Protein AF-0000000074131627 (afdb_homodimer)

Foldseek 3Di:
DDDDDDDDDPVVQVVVQVVQVVVPHGPVRVVVVVVVCCVPPNDDPVCPVVPPPPPD/DDDDDDDDDPVVQVVVQVVQVVVPHGPVRVVVVVVVCCVPPNDDPVCPVVPPPPPD

Radius of gyration: 14.28 Å; Cα contacts (8 Å, |Δi|>4): 129; chains: 2; bounding box: 26×30×57 Å

Structure (mmCIF, N/CA/C/O backbone):
data_AF-0000000074131627-model_v1
#
loop_
_entity.id
_entity.type
_entity.pdbx_description
1 polymer 'DNA-damage inducible protein J'
#
loop_
_atom_site.group_PDB
_atom_site.id
_atom_site.type_symbol
_atom_site.label_atom_id
_atom_site.label_alt_id
_atom_site.label_comp_id
_atom_site.label_asym_id
_atom_site.label_entity_id
_atom_site.label_seq_id
_atom_site.pdbx_PDB_ins_code
_atom_site.Cartn_x
_atom_site.Cartn_y
_atom_site.Cartn_z
_atom_site.occupancy
_atom_site.B_iso_or_equiv
_atom_site.auth_seq_id
_atom_site.auth_comp_id
_atom_site.auth_asym_id
_atom_site.auth_atom_id
_atom_site.pdbx_PDB_model_num
ATOM 1 N N . MET A 1 1 ? 6.668 16.797 -2.303 1 87.69 1 MET A N 1
ATOM 2 C CA . MET A 1 1 ? 6.66 15.383 -2.637 1 87.69 1 MET A CA 1
ATOM 3 C C . MET A 1 1 ? 7.562 14.594 -1.69 1 87.69 1 MET A C 1
ATOM 5 O O . MET A 1 1 ? 8.547 15.125 -1.181 1 87.69 1 MET A O 1
ATOM 9 N N . ALA A 1 2 ? 7.137 13.438 -1.301 1 94.44 2 ALA A N 1
ATOM 10 C CA . ALA A 1 2 ? 7.867 12.57 -0.384 1 94.44 2 ALA A CA 1
ATOM 11 C C . ALA A 1 2 ? 7.984 11.156 -0.943 1 94.44 2 ALA A C 1
ATOM 13 O O . ALA A 1 2 ? 7.254 10.781 -1.865 1 94.44 2 ALA A O 1
ATOM 14 N N . ARG A 1 3 ? 8.977 10.438 -0.437 1 95.31 3 ARG A N 1
ATOM 15 C CA . 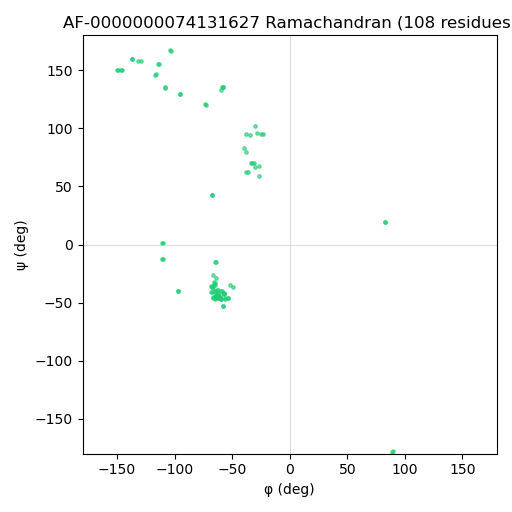ARG A 1 3 ? 9.188 9.055 -0.864 1 95.31 3 ARG A CA 1
ATOM 16 C C . ARG A 1 3 ? 8.805 8.078 0.24 1 95.31 3 ARG A C 1
ATOM 18 O O . ARG A 1 3 ? 9.117 8.305 1.412 1 95.31 3 ARG A O 1
ATOM 25 N N . ILE A 1 4 ? 8.094 7.051 -0.178 1 95.38 4 ILE A N 1
ATOM 26 C CA . ILE A 1 4 ? 7.754 5.992 0.763 1 95.38 4 ILE A CA 1
ATOM 27 C C . ILE A 1 4 ? 8.383 4.676 0.309 1 95.38 4 ILE A C 1
ATOM 29 O O . ILE A 1 4 ? 8.516 4.426 -0.892 1 95.38 4 ILE A O 1
ATOM 33 N N . GLU A 1 5 ? 8.758 3.922 1.35 1 95.25 5 GLU A N 1
ATOM 34 C CA . GLU A 1 5 ? 9.438 2.66 1.063 1 95.25 5 GLU A CA 1
ATOM 35 C C . GLU A 1 5 ? 9.07 1.593 2.092 1 95.25 5 GLU A C 1
ATOM 37 O O . GLU A 1 5 ? 8.734 1.913 3.232 1 95.25 5 GLU A O 1
ATOM 42 N N . ALA A 1 6 ? 9.086 0.316 1.618 1 96.38 6 ALA A N 1
ATOM 43 C CA . ALA A 1 6 ? 8.898 -0.832 2.502 1 96.38 6 ALA A CA 1
ATOM 44 C C . ALA A 1 6 ? 9.656 -2.051 1.987 1 96.38 6 ALA A C 1
ATOM 46 O O . ALA A 1 6 ? 9.922 -2.166 0.788 1 96.38 6 ALA A O 1
ATOM 47 N N . ARG A 1 7 ? 10.07 -2.881 2.943 1 96.19 7 ARG A N 1
ATOM 48 C CA . ARG A 1 7 ? 10.664 -4.16 2.584 1 96.19 7 ARG A CA 1
ATOM 49 C C . ARG A 1 7 ? 9.625 -5.277 2.604 1 96.19 7 ARG A C 1
ATOM 51 O O . ARG A 1 7 ? 8.812 -5.355 3.521 1 96.19 7 ARG A O 1
ATOM 58 N N . ILE A 1 8 ? 9.656 -6.004 1.459 1 96.38 8 ILE A N 1
ATOM 59 C CA . ILE A 1 8 ? 8.672 -7.074 1.334 1 96.38 8 ILE A CA 1
ATOM 60 C C . ILE A 1 8 ? 9.336 -8.32 0.76 1 96.38 8 ILE A C 1
ATOM 62 O O . ILE A 1 8 ? 10.445 -8.258 0.228 1 96.38 8 ILE A O 1
ATOM 66 N N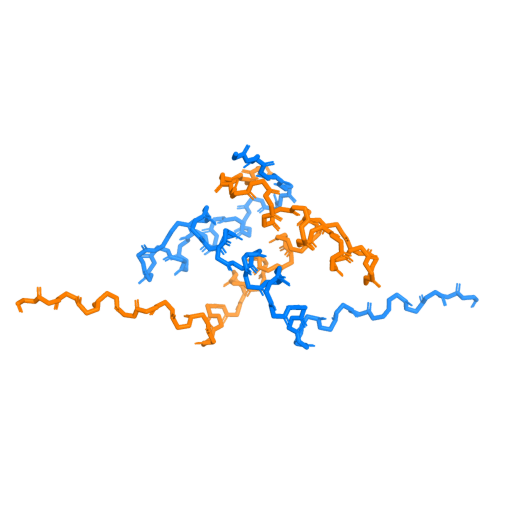 . ASP A 1 9 ? 8.688 -9.523 0.969 1 96.69 9 ASP A N 1
ATOM 67 C CA . ASP A 1 9 ? 9.18 -10.758 0.376 1 96.69 9 ASP A CA 1
ATOM 68 C C . ASP A 1 9 ? 9.25 -10.656 -1.146 1 96.69 9 ASP A C 1
ATOM 70 O O . ASP A 1 9 ? 8.312 -10.156 -1.778 1 96.69 9 ASP A O 1
ATOM 74 N N . GLY A 1 10 ? 10.289 -11.094 -1.699 1 96.94 10 GLY A N 1
ATOM 75 C CA . GLY A 1 10 ? 10.477 -11.023 -3.141 1 96.94 10 GLY A CA 1
ATOM 76 C C . GLY A 1 10 ? 9.375 -11.719 -3.918 1 96.94 10 GLY A C 1
ATOM 77 O O . GLY A 1 10 ? 8.953 -11.234 -4.973 1 96.94 10 GLY A O 1
ATOM 78 N N . THR A 1 11 ? 8.953 -12.867 -3.463 1 97.25 11 THR A N 1
ATOM 79 C CA . THR A 1 11 ? 7.895 -13.633 -4.117 1 97.25 11 THR A CA 1
ATOM 80 C C . THR A 1 11 ? 6.574 -12.867 -4.07 1 97.25 11 THR A C 1
ATOM 82 O O . THR A 1 11 ? 5.844 -12.812 -5.062 1 97.25 11 THR A O 1
ATOM 85 N N . ILE A 1 12 ? 6.32 -12.25 -2.988 1 96.75 12 ILE A N 1
ATOM 86 C CA . ILE A 1 12 ? 5.105 -11.461 -2.814 1 96.75 12 ILE A CA 1
ATOM 87 C C . ILE A 1 12 ? 5.141 -10.25 -3.74 1 96.75 12 ILE A C 1
ATOM 89 O O . ILE A 1 12 ? 4.145 -9.922 -4.391 1 96.75 12 ILE A O 1
ATOM 93 N N . LYS A 1 13 ? 6.254 -9.578 -3.781 1 97.56 13 LYS A N 1
ATOM 94 C CA . LYS A 1 13 ? 6.414 -8.438 -4.676 1 97.56 13 LYS A CA 1
ATOM 95 C C . LYS A 1 13 ? 6.137 -8.828 -6.125 1 97.56 13 LYS A C 1
ATOM 97 O O . LYS A 1 13 ? 5.418 -8.117 -6.836 1 97.56 13 LYS A O 1
ATOM 102 N N . SER A 1 14 ? 6.719 -9.953 -6.516 1 97.62 14 SER A N 1
ATOM 103 C CA . SER A 1 14 ? 6.562 -10.414 -7.891 1 97.62 14 SER A CA 1
ATOM 104 C C . SER A 1 14 ? 5.105 -10.742 -8.203 1 97.62 14 SER A C 1
ATOM 106 O O . SER A 1 14 ? 4.59 -10.367 -9.258 1 97.62 14 SER A O 1
ATOM 108 N N . LYS A 1 15 ? 4.492 -11.391 -7.324 1 97.62 15 LYS A N 1
ATOM 109 C CA . LYS A 1 15 ? 3.088 -11.758 -7.508 1 97.62 15 LYS A CA 1
ATOM 110 C C . LYS A 1 15 ? 2.199 -10.516 -7.555 1 97.62 15 LYS A C 1
ATOM 112 O O . LYS A 1 15 ? 1.334 -10.398 -8.422 1 97.62 15 LYS A O 1
ATOM 117 N N . ALA A 1 16 ? 2.422 -9.664 -6.66 1 97.06 16 ALA A N 1
ATOM 118 C CA . ALA A 1 16 ? 1.648 -8.422 -6.621 1 97.06 16 ALA A CA 1
ATOM 119 C C . ALA A 1 16 ? 1.847 -7.613 -7.902 1 97.06 16 ALA A C 1
ATOM 121 O O . ALA A 1 16 ? 0.89 -7.055 -8.445 1 97.06 16 ALA A O 1
ATOM 122 N N . LYS A 1 17 ? 3.098 -7.504 -8.312 1 97.44 17 LYS A N 1
ATOM 123 C CA . LYS A 1 17 ? 3.408 -6.797 -9.555 1 97.44 17 LYS A CA 1
ATOM 124 C C . LYS A 1 17 ? 2.594 -7.348 -10.719 1 97.44 17 LYS A C 1
ATOM 126 O O . LYS A 1 17 ? 2.035 -6.582 -11.508 1 97.44 17 LYS A O 1
ATOM 131 N N . ASP A 1 18 ? 2.543 -8.648 -10.812 1 97 18 ASP A N 1
ATOM 132 C CA . ASP A 1 18 ? 1.811 -9.297 -11.891 1 97 18 ASP A CA 1
ATOM 133 C C . ASP A 1 18 ? 0.318 -8.992 -11.812 1 97 18 ASP A C 1
ATOM 135 O O . ASP A 1 18 ? -0.319 -8.703 -12.82 1 97 18 ASP A O 1
ATOM 139 N N . VAL A 1 19 ? -0.247 -9.055 -10.648 1 95.5 19 VAL A N 1
ATOM 140 C CA . VAL A 1 19 ? -1.664 -8.781 -10.43 1 95.5 19 VAL A CA 1
ATOM 141 C C . VAL A 1 19 ? -1.979 -7.34 -10.82 1 95.5 19 VAL A C 1
ATOM 143 O O . VAL A 1 19 ? -2.934 -7.082 -11.555 1 95.5 19 VAL A O 1
ATOM 146 N N . LEU A 1 20 ? -1.163 -6.402 -10.391 1 95.12 20 LEU A N 1
ATOM 147 C CA . LEU A 1 20 ? -1.377 -4.984 -10.656 1 95.12 20 LEU A CA 1
ATOM 148 C C . LEU A 1 20 ? -1.204 -4.688 -12.148 1 95.12 20 LEU A C 1
ATOM 150 O O . LEU A 1 20 ? -1.971 -3.908 -12.719 1 95.12 20 LEU A O 1
ATOM 154 N N . ALA A 1 21 ? -0.198 -5.434 -12.758 1 95.44 21 ALA A N 1
ATOM 155 C CA . ALA A 1 21 ? 0.064 -5.23 -14.18 1 95.44 21 ALA A CA 1
ATOM 156 C C . ALA A 1 21 ? -1.129 -5.672 -15.023 1 95.44 21 ALA A C 1
ATOM 158 O O . ALA A 1 21 ? -1.427 -5.059 -16.047 1 95.44 21 ALA A O 1
ATOM 159 N N . ASN A 1 22 ? -1.77 -6.672 -14.555 1 94.06 22 ASN A N 1
ATOM 160 C CA . ASN A 1 22 ? -2.949 -7.168 -15.258 1 94.06 22 ASN A CA 1
ATOM 161 C C . ASN A 1 22 ? -4.07 -6.137 -15.266 1 94.06 22 ASN A C 1
ATOM 163 O O . ASN A 1 22 ? -4.984 -6.211 -16.094 1 94.06 22 ASN A O 1
ATOM 167 N N . HIS A 1 23 ? -3.943 -5.148 -14.422 1 91.19 23 HIS A N 1
ATOM 168 C CA . HIS A 1 23 ? -4.918 -4.07 -14.336 1 91.19 23 HIS A CA 1
ATOM 169 C C . HIS A 1 23 ? -4.336 -2.76 -14.859 1 91.19 23 HIS A C 1
ATOM 171 O O . HIS A 1 23 ? -4.938 -1.696 -14.688 1 91.19 23 HIS A O 1
ATOM 177 N N . GLY A 1 24 ? -3.016 -2.838 -15.344 1 93.5 24 GLY A N 1
ATOM 178 C CA . GLY A 1 24 ? -2.367 -1.659 -15.891 1 93.5 24 GLY A CA 1
ATOM 179 C C . GLY A 1 24 ? -1.765 -0.758 -14.828 1 93.5 24 GLY A C 1
ATOM 180 O O . GLY A 1 24 ? -1.539 0.429 -15.07 1 93.5 24 GLY A O 1
ATOM 181 N N . LEU A 1 25 ? -1.566 -1.275 -13.727 1 94 25 LEU A N 1
ATOM 182 C CA . LEU A 1 25 ? -1.029 -0.485 -12.625 1 94 25 LEU A CA 1
ATOM 183 C C . LEU A 1 25 ? 0.369 -0.961 -12.242 1 94 25 LEU A C 1
ATOM 185 O O . LEU A 1 25 ? 0.707 -2.131 -12.445 1 94 25 LEU A O 1
ATOM 189 N N . THR A 1 26 ? 1.062 -0.056 -11.688 1 95.81 26 THR A N 1
ATOM 190 C CA . THR A 1 26 ? 2.352 -0.418 -11.109 1 95.81 26 THR A CA 1
ATOM 191 C C . THR A 1 26 ? 2.26 -0.507 -9.586 1 95.81 26 THR A C 1
ATOM 193 O O . THR A 1 26 ? 1.279 -0.055 -8.992 1 95.81 26 THR A O 1
ATOM 196 N N . ILE A 1 27 ? 3.225 -1.056 -8.953 1 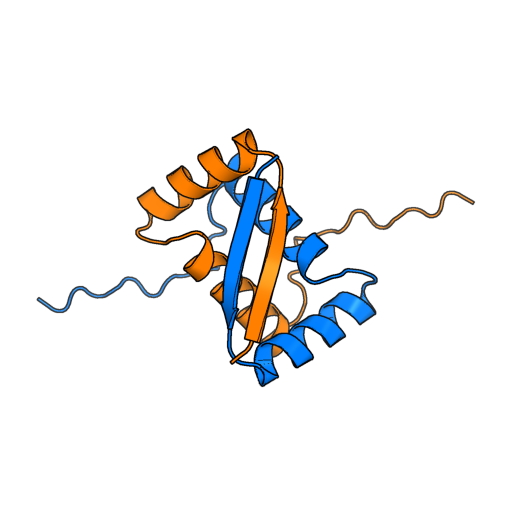95.88 27 ILE A N 1
ATOM 197 C CA . ILE A 1 27 ? 3.312 -1.104 -7.496 1 95.88 27 ILE A CA 1
ATOM 198 C C . ILE A 1 27 ? 3.258 0.312 -6.926 1 95.88 27 ILE A C 1
ATOM 200 O O . ILE A 1 27 ? 2.543 0.57 -5.953 1 95.88 27 ILE A O 1
ATOM 204 N N . SER A 1 28 ? 3.963 1.238 -7.555 1 95.81 28 SER A N 1
ATOM 205 C CA . SER A 1 28 ? 3.988 2.629 -7.113 1 95.81 28 SER A CA 1
ATOM 206 C C . SER A 1 28 ? 2.604 3.262 -7.195 1 95.81 28 SER A C 1
ATOM 208 O O . SER A 1 28 ? 2.217 4.039 -6.32 1 95.81 28 SER A O 1
ATOM 210 N N . ASP A 1 29 ? 1.913 2.982 -8.266 1 94 29 ASP A N 1
ATOM 211 C CA . ASP A 1 29 ? 0.552 3.486 -8.422 1 94 29 ASP A CA 1
ATOM 212 C C . ASP A 1 29 ? -0.34 3.018 -7.273 1 94 29 ASP A C 1
ATOM 214 O O . ASP A 1 29 ? -1.043 3.822 -6.656 1 94 29 ASP A O 1
ATOM 218 N N . PHE A 1 30 ? -0.323 1.727 -7.082 1 94.25 30 PHE A N 1
ATOM 219 C CA . PHE A 1 30 ? -1.167 1.096 -6.074 1 94.25 30 PHE A CA 1
ATOM 220 C C . PHE A 1 30 ? -0.846 1.635 -4.684 1 94.25 30 PHE A C 1
ATOM 222 O O . PHE A 1 30 ? -1.751 1.986 -3.924 1 94.25 30 PHE A O 1
ATOM 229 N N . MET A 1 31 ? 0.385 1.716 -4.336 1 95 31 MET A N 1
ATOM 230 C CA . MET A 1 31 ? 0.792 2.199 -3.018 1 95 31 MET A CA 1
ATOM 231 C C . MET A 1 31 ? 0.357 3.646 -2.812 1 95 31 MET A C 1
ATOM 233 O O . MET A 1 31 ? -0.185 3.99 -1.761 1 95 31 MET A O 1
ATOM 237 N N . ARG A 1 32 ? 0.559 4.41 -3.779 1 94.56 32 ARG A N 1
ATOM 238 C CA . ARG A 1 32 ? 0.158 5.812 -3.711 1 94.56 32 ARG A CA 1
ATOM 239 C C . ARG A 1 32 ? -1.353 5.941 -3.545 1 94.56 32 ARG A C 1
ATOM 241 O O . ARG A 1 32 ? -1.827 6.758 -2.75 1 94.56 32 ARG A O 1
ATOM 248 N N . MET A 1 33 ? -1.997 5.184 -4.32 1 92.56 33 MET A N 1
ATOM 249 C CA . MET A 1 33 ? -3.455 5.254 -4.273 1 92.56 33 MET A CA 1
ATOM 250 C C . MET A 1 33 ? -3.979 4.82 -2.91 1 92.56 33 MET A C 1
ATOM 252 O O . MET A 1 33 ? -4.875 5.457 -2.355 1 92.56 33 MET A O 1
ATOM 256 N N . THR A 1 34 ? -3.408 3.762 -2.434 1 92.38 34 THR A N 1
ATOM 257 C CA . THR A 1 34 ? -3.877 3.223 -1.162 1 92.38 34 THR A CA 1
ATOM 258 C C . THR A 1 34 ? -3.543 4.172 -0.016 1 92.38 34 THR A C 1
ATOM 260 O O . THR A 1 34 ? -4.375 4.414 0.86 1 92.38 34 THR A O 1
ATOM 263 N N . LEU A 1 35 ? -2.373 4.758 -0.013 1 94.75 35 LEU A N 1
ATOM 264 C CA . LEU A 1 35 ? -1.998 5.695 1.041 1 94.75 35 LEU A CA 1
ATOM 265 C C . LEU A 1 35 ? -2.836 6.969 0.959 1 94.75 35 LEU A C 1
ATOM 267 O O . LEU A 1 35 ? -3.166 7.566 1.986 1 94.75 35 LEU A O 1
ATOM 271 N N . THR A 1 36 ? -3.154 7.426 -0.276 1 94.62 36 THR A N 1
ATOM 272 C CA . THR A 1 36 ? -4.016 8.586 -0.459 1 94.62 36 THR A CA 1
ATOM 273 C C . THR A 1 36 ? -5.406 8.328 0.111 1 94.62 36 THR A C 1
ATOM 275 O O . THR A 1 36 ? -5.996 9.203 0.745 1 94.62 36 THR A O 1
ATOM 278 N N . THR A 1 37 ? -5.832 7.121 -0.116 1 91.62 37 THR A N 1
ATOM 279 C CA . THR A 1 37 ? -7.133 6.742 0.426 1 91.62 37 THR A CA 1
ATOM 280 C C . THR A 1 37 ? -7.102 6.746 1.951 1 91.62 37 THR A C 1
ATOM 282 O O . THR A 1 37 ? -8.031 7.242 2.594 1 91.62 37 THR A O 1
ATOM 285 N N . VAL A 1 38 ? -6.113 6.199 2.541 1 93.31 38 VAL A N 1
ATOM 286 C CA . VAL A 1 38 ? -5.953 6.156 3.992 1 93.31 38 VAL A CA 1
ATOM 287 C C . VAL A 1 38 ? -5.918 7.578 4.551 1 93.31 38 VAL A C 1
ATOM 289 O O . VAL A 1 38 ? -6.523 7.859 5.586 1 93.31 38 VAL A O 1
ATOM 292 N N . ALA A 1 39 ? -5.246 8.477 3.848 1 95.38 39 ALA A N 1
ATOM 293 C CA . ALA A 1 39 ? -5.125 9.859 4.285 1 95.38 39 ALA A CA 1
ATOM 294 C C . ALA A 1 39 ? -6.484 10.555 4.285 1 95.38 39 ALA A C 1
ATOM 296 O O . ALA A 1 39 ? -6.781 11.352 5.18 1 95.38 39 ALA A O 1
ATOM 297 N N . HIS A 1 40 ? -7.328 10.164 3.354 1 93.5 40 HIS A N 1
ATOM 298 C CA . HIS A 1 40 ? -8.594 10.859 3.188 1 93.5 40 HIS A CA 1
ATOM 299 C C . HIS A 1 40 ? -9.727 10.133 3.91 1 93.5 40 HIS A C 1
ATOM 301 O O . HIS A 1 40 ? -10.555 10.766 4.566 1 93.5 40 HIS A O 1
ATOM 307 N N . ASP A 1 41 ? -9.656 8.766 3.795 1 90.75 41 ASP A N 1
ATOM 308 C CA . ASP A 1 41 ? -10.812 8.008 4.242 1 90.75 41 ASP A CA 1
ATOM 309 C C . ASP A 1 41 ? -10.508 7.223 5.516 1 90.75 41 ASP A C 1
ATOM 311 O O . ASP A 1 41 ? -11.414 6.707 6.172 1 90.75 41 ASP A O 1
ATOM 315 N N . GLY A 1 42 ? -9.289 7.125 5.879 1 89.56 42 GLY A N 1
ATOM 316 C CA . GLY A 1 42 ? -8.891 6.32 7.02 1 89.56 42 GLY A CA 1
ATOM 317 C C . GLY A 1 42 ? -8.602 4.875 6.66 1 89.56 42 GLY A C 1
ATOM 318 O O . GLY A 1 42 ? -8.531 4.523 5.48 1 89.56 42 GLY A O 1
ATOM 319 N N . LEU A 1 43 ? -8.25 4.027 7.637 1 83.62 43 LEU A N 1
ATOM 320 C CA . LEU A 1 43 ? -7.883 2.629 7.445 1 83.62 43 LEU A CA 1
ATOM 321 C C . LEU A 1 43 ? -9.109 1.781 7.137 1 83.62 43 LEU A C 1
ATOM 323 O O . LEU A 1 43 ? -10.117 1.854 7.844 1 83.62 43 LEU A O 1
ATOM 327 N N . PRO A 1 44 ? -9.086 1.112 5.93 1 71.75 44 PRO A N 1
ATOM 328 C CA . PRO A 1 44 ? -10.219 0.243 5.613 1 71.75 44 PRO A CA 1
ATOM 329 C C . PRO A 1 44 ? -10.422 -0.86 6.648 1 71.75 44 PRO A C 1
ATOM 331 O O . PRO A 1 44 ? -9.453 -1.354 7.23 1 71.75 44 PRO A O 1
ATOM 334 N N . LYS A 1 45 ? -11.562 -1.104 7.043 1 62.44 45 LYS A N 1
ATOM 335 C CA . LYS A 1 45 ? -11.977 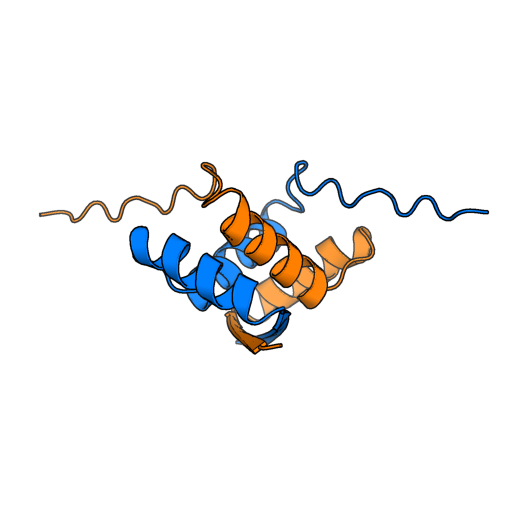-2.053 8.07 1 62.44 45 LYS A CA 1
ATOM 336 C C . LYS A 1 45 ? -11.391 -3.439 7.809 1 62.44 45 LYS A C 1
ATOM 338 O O . LYS A 1 45 ? -11.141 -4.199 8.75 1 62.44 45 LYS A O 1
ATOM 343 N N . TYR A 1 46 ? -11.258 -3.797 6.605 1 54.81 46 TYR A N 1
ATOM 344 C CA . TYR A 1 46 ? -10.828 -5.16 6.316 1 54.81 46 TYR A CA 1
ATOM 345 C C . TYR A 1 46 ? -9.391 -5.387 6.777 1 54.81 46 TYR A C 1
ATOM 347 O O . TYR A 1 46 ? -8.93 -6.527 6.852 1 54.81 46 TYR A O 1
ATOM 355 N N . TYR A 1 47 ? -8.578 -4.391 6.859 1 56.84 47 TYR A N 1
ATOM 356 C CA . TYR A 1 47 ? -7.242 -4.613 7.402 1 56.84 47 TYR A CA 1
ATOM 357 C C . TYR A 1 47 ? -7.309 -4.957 8.883 1 56.84 47 TYR A C 1
ATOM 359 O O . TYR A 1 47 ? -7.34 -4.062 9.734 1 56.84 47 TYR A O 1
ATOM 367 N N . SER A 1 48 ? -8.234 -5.781 9.188 1 49.81 48 SER A N 1
ATOM 368 C CA . SER A 1 48 ? -8.219 -6.285 10.555 1 49.81 48 SER A CA 1
ATOM 369 C C . SER A 1 48 ? -6.793 -6.523 11.039 1 49.81 48 SER A C 1
ATOM 371 O O . SER A 1 48 ? -6.152 -7.5 10.648 1 49.81 48 SER A O 1
ATOM 373 N N . ILE A 1 49 ? -6.035 -5.508 11.102 1 47.03 49 ILE A N 1
ATOM 374 C CA . ILE A 1 49 ? -4.801 -5.754 11.836 1 47.03 49 ILE A CA 1
ATOM 375 C C . ILE A 1 49 ? -5.086 -6.656 13.039 1 47.03 49 ILE A C 1
ATOM 377 O O . ILE A 1 49 ? -5.988 -6.379 13.828 1 47.03 49 ILE A O 1
ATOM 381 N N . PRO A 1 50 ? -4.875 -7.938 12.797 1 43.5 50 PRO A N 1
ATOM 382 C CA . PRO A 1 50 ? -5.074 -8.664 14.055 1 43.5 50 PRO A CA 1
ATOM 383 C C . PRO A 1 50 ? -4.727 -7.82 15.281 1 43.5 50 PRO A C 1
ATOM 385 O O . PRO A 1 50 ? -3.764 -7.051 15.258 1 43.5 50 PRO A O 1
ATOM 388 N N . ASN A 1 51 ? -5.746 -7.266 15.984 1 40.59 51 ASN A N 1
ATOM 389 C CA . ASN A 1 51 ? -5.465 -6.707 17.312 1 40.59 51 ASN A CA 1
ATOM 390 C C . ASN A 1 51 ? -4.234 -7.352 17.938 1 40.59 51 ASN A C 1
ATOM 392 O O . ASN A 1 51 ? -4.078 -8.57 17.891 1 40.59 51 ASN A O 1
ATOM 396 N N . ARG A 1 52 ? -3.094 -6.785 17.812 1 36.47 52 ARG A N 1
ATOM 397 C CA . ARG A 1 52 ? -2.105 -7.289 18.766 1 36.47 52 ARG A CA 1
ATOM 398 C C . ARG A 1 52 ? -2.771 -7.73 20.062 1 36.47 52 ARG A C 1
ATOM 400 O O . ARG A 1 52 ? -3.34 -6.91 20.781 1 36.47 52 ARG A O 1
ATOM 407 N N . GLN A 1 53 ? -3.482 -8.703 20.203 1 37.34 53 GLN A N 1
ATOM 408 C CA . GLN A 1 53 ? -3.604 -9.195 21.578 1 37.34 53 GLN A CA 1
ATOM 409 C C . GLN A 1 53 ? -2.307 -8.977 22.344 1 37.34 53 GLN A C 1
ATOM 411 O O . GLN A 1 53 ? -1.258 -9.508 21.969 1 37.34 53 GLN A O 1
ATOM 416 N N . LEU A 1 54 ? -1.915 -7.777 22.688 1 34.62 54 LEU A N 1
ATOM 417 C CA . LEU A 1 54 ? -1.04 -7.566 23.828 1 34.62 54 LEU A CA 1
ATOM 418 C C . LEU A 1 54 ? -1.195 -8.688 24.859 1 34.62 54 LEU A C 1
ATOM 420 O O . LEU A 1 54 ? -2.297 -8.938 25.344 1 34.62 54 LEU A O 1
ATOM 424 N N . LYS A 1 55 ? -0.788 -9.875 24.5 1 30.67 55 LYS A N 1
ATOM 425 C CA . LYS A 1 55 ? -0.638 -10.812 25.609 1 30.67 55 LYS A CA 1
ATOM 426 C C . LYS A 1 55 ? -0.084 -10.117 26.844 1 30.67 55 LYS A C 1
ATOM 428 O O . LYS A 1 55 ? 1.042 -9.617 26.828 1 30.67 55 LYS A O 1
ATOM 433 N N . ASN A 1 56 ? -0.902 -9.391 27.625 1 23.58 56 ASN A N 1
ATOM 434 C CA . ASN A 1 56 ? -0.573 -9.492 29.031 1 23.58 56 ASN A CA 1
ATOM 435 C C . ASN A 1 56 ? -0.518 -10.945 29.5 1 23.58 56 ASN A C 1
ATOM 437 O O . ASN A 1 56 ? -1.334 -11.766 29.078 1 23.58 56 ASN A O 1
ATOM 441 N N . MET B 1 1 ? 14.031 -11.055 -0.205 1 88.56 1 MET B N 1
ATOM 442 C CA . MET B 1 1 ? 13.438 -9.781 0.199 1 88.56 1 MET B CA 1
ATOM 443 C C . MET B 1 1 ? 13.664 -8.711 -0.862 1 88.56 1 MET B C 1
ATOM 445 O O . MET B 1 1 ? 14.672 -8.742 -1.575 1 88.56 1 MET B O 1
ATOM 449 N N . ALA B 1 2 ? 12.68 -7.898 -1.069 1 94.56 2 ALA B N 1
ATOM 450 C CA . ALA B 1 2 ? 12.727 -6.832 -2.066 1 94.56 2 ALA B CA 1
ATOM 451 C C . ALA B 1 2 ? 12.25 -5.508 -1.476 1 94.56 2 ALA B C 1
ATOM 453 O O . ALA B 1 2 ? 11.609 -5.484 -0.425 1 94.56 2 ALA B O 1
ATOM 454 N N . ARG B 1 3 ? 12.672 -4.414 -2.119 1 95.44 3 ARG B N 1
ATOM 455 C CA . ARG B 1 3 ? 12.273 -3.084 -1.679 1 95.44 3 ARG B CA 1
ATOM 456 C C . ARG B 1 3 ? 11.273 -2.467 -2.65 1 95.44 3 ARG B C 1
ATOM 458 O O . ARG B 1 3 ? 11.438 -2.572 -3.869 1 95.44 3 ARG B O 1
ATOM 465 N N . ILE B 1 4 ? 10.25 -1.91 -2.064 1 95.5 4 ILE B N 1
ATOM 466 C CA . ILE B 1 4 ? 9.273 -1.19 -2.877 1 95.5 4 ILE B CA 1
ATOM 467 C C . ILE B 1 4 ? 9.266 0.285 -2.486 1 95.5 4 ILE B C 1
ATOM 469 O O . ILE B 1 4 ? 9.492 0.627 -1.322 1 95.5 4 ILE B O 1
ATOM 473 N N . GLU B 1 5 ? 9.016 1.085 -3.541 1 95.31 5 GLU B N 1
ATOM 474 C CA . GLU B 1 5 ? 9.039 2.527 -3.324 1 95.31 5 GLU B CA 1
ATOM 475 C C . GLU B 1 5 ? 8.023 3.238 -4.215 1 95.31 5 GLU B C 1
ATOM 477 O O . GLU B 1 5 ? 7.68 2.738 -5.289 1 95.31 5 GLU B O 1
ATOM 482 N N . ALA B 1 6 ? 7.52 4.387 -3.684 1 96.38 6 ALA B N 1
ATOM 483 C CA . ALA B 1 6 ? 6.641 5.258 -4.461 1 96.38 6 ALA B CA 1
ATOM 484 C C . ALA B 1 6 ? 6.797 6.715 -4.035 1 96.38 6 ALA B C 1
ATOM 486 O O . ALA B 1 6 ? 7.191 7 -2.902 1 96.38 6 ALA B O 1
ATOM 487 N N . ARG B 1 7 ? 6.57 7.598 -5.012 1 96.12 7 ARG B N 1
ATOM 488 C CA . ARG B 1 7 ? 6.531 9.023 -4.711 1 96.12 7 ARG B CA 1
ATOM 489 C C . ARG B 1 7 ? 5.102 9.5 -4.48 1 96.12 7 ARG B C 1
ATOM 491 O O . ARG B 1 7 ? 4.191 9.125 -5.227 1 96.12 7 ARG B O 1
ATOM 498 N N . ILE B 1 8 ? 4.984 10.211 -3.33 1 96.31 8 ILE B N 1
ATOM 499 C CA . ILE B 1 8 ? 3.648 10.672 -2.965 1 96.31 8 ILE B CA 1
ATOM 500 C C . ILE B 1 8 ? 3.721 12.109 -2.463 1 96.31 8 ILE B C 1
ATOM 502 O O . ILE B 1 8 ? 4.805 12.617 -2.156 1 96.31 8 ILE B O 1
ATOM 506 N N . ASP B 1 9 ? 2.555 12.844 -2.49 1 96.69 9 ASP B N 1
ATOM 507 C CA . ASP B 1 9 ? 2.49 14.195 -1.938 1 96.69 9 ASP B CA 1
ATOM 508 C C . ASP B 1 9 ? 2.881 14.203 -0.462 1 96.69 9 ASP B C 1
ATOM 510 O O . ASP B 1 9 ? 2.438 13.344 0.308 1 96.69 9 ASP B O 1
ATOM 514 N N . GLY B 1 10 ? 3.662 15.117 -0.076 1 96.94 10 GLY B N 1
ATOM 515 C CA . GLY B 1 10 ? 4.125 15.211 1.299 1 96.94 10 GLY B CA 1
ATOM 516 C C . GLY B 1 10 ? 2.99 15.328 2.303 1 96.94 10 GLY B C 1
ATOM 517 O O . GLY B 1 10 ? 3.057 14.742 3.389 1 96.94 10 GLY B O 1
ATOM 518 N N . THR B 1 11 ? 1.99 16.109 1.987 1 97.19 11 THR B N 1
ATOM 519 C CA . THR B 1 11 ? 0.839 16.297 2.863 1 97.19 11 THR B CA 1
ATOM 520 C C . THR B 1 11 ? 0.067 14.992 3.025 1 97.19 11 THR B C 1
ATOM 522 O O . THR B 1 11 ? -0.35 14.648 4.133 1 97.19 11 THR B O 1
ATOM 525 N N . ILE B 1 12 ? -0.067 14.273 1.983 1 96.69 12 ILE B N 1
ATOM 526 C CA . ILE B 1 12 ? -0.76 12.984 1.997 1 96.69 12 ILE B CA 1
ATOM 527 C C . ILE B 1 12 ? 0.028 11.984 2.836 1 96.69 12 ILE B C 1
ATOM 529 O O . ILE B 1 12 ? -0.548 11.25 3.643 1 96.69 12 ILE B O 1
ATOM 533 N N . LYS B 1 13 ? 1.304 11.938 2.633 1 97.5 13 LYS B N 1
ATOM 534 C CA . LYS B 1 13 ? 2.158 11.055 3.42 1 97.5 13 LYS B CA 1
ATOM 535 C C . LYS B 1 13 ? 2.006 11.328 4.914 1 97.5 13 LYS B C 1
ATOM 537 O O . LYS B 1 13 ? 1.864 10.398 5.711 1 97.5 13 LYS B O 1
ATOM 542 N N . SER B 1 14 ? 2.045 12.617 5.25 1 97.56 14 SER B N 1
ATOM 543 C CA . SER B 1 14 ? 1.951 13.008 6.652 1 97.56 14 SER B CA 1
ATOM 544 C C . SER B 1 14 ? 0.604 12.617 7.246 1 97.56 14 SER B C 1
ATOM 546 O O . SER B 1 14 ? 0.541 12.078 8.359 1 97.56 14 SER B O 1
ATOM 548 N N . LYS B 1 15 ? -0.403 12.844 6.539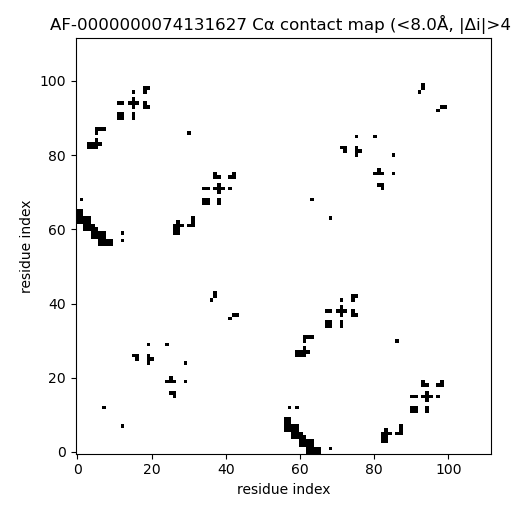 1 97.62 15 LYS B N 1
ATOM 549 C CA . LYS B 1 15 ? -1.744 12.492 7 1 97.62 15 LYS B CA 1
ATOM 550 C C . LYS B 1 15 ? -1.899 10.984 7.148 1 97.62 15 LYS B C 1
ATOM 552 O O . LYS B 1 15 ? -2.422 10.508 8.156 1 97.62 15 LYS B O 1
ATOM 557 N N . ALA B 1 16 ? -1.476 10.305 6.191 1 97 16 ALA B N 1
ATOM 558 C CA . ALA B 1 16 ? -1.549 8.844 6.238 1 97 16 ALA B CA 1
ATOM 559 C C . ALA B 1 16 ? -0.75 8.289 7.414 1 97 16 ALA B C 1
ATOM 561 O O .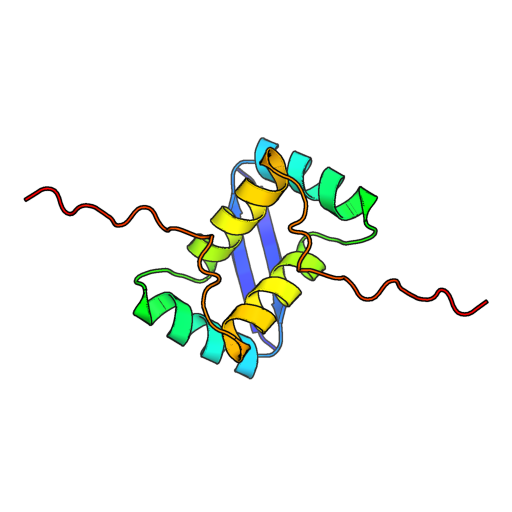 ALA B 1 16 ? -1.196 7.363 8.094 1 97 16 ALA B O 1
ATOM 562 N N . LYS B 1 17 ? 0.454 8.82 7.582 1 97.44 17 LYS B N 1
ATOM 563 C CA . LYS B 1 17 ? 1.294 8.406 8.703 1 97.44 17 LYS B CA 1
ATOM 564 C C . LYS B 1 17 ? 0.55 8.555 10.031 1 97.44 17 LYS B C 1
ATOM 566 O O . LYS B 1 17 ? 0.59 7.652 10.867 1 97.44 17 LYS B O 1
ATOM 571 N N . ASP B 1 18 ? -0.093 9.68 10.188 1 97 18 ASP B N 1
ATOM 572 C CA . ASP B 1 18 ? -0.829 9.945 11.422 1 97 18 ASP B CA 1
ATOM 573 C C . ASP B 1 18 ? -1.979 8.961 11.602 1 97 18 ASP B C 1
ATOM 575 O O . ASP B 1 18 ? -2.195 8.445 12.703 1 97 18 ASP B O 1
ATOM 579 N N . VAL B 1 19 ? -2.713 8.68 10.578 1 95.5 19 VAL B N 1
ATOM 580 C CA . VAL B 1 19 ? -3.838 7.75 10.625 1 95.5 19 VAL B CA 1
ATOM 581 C C . VAL B 1 19 ? -3.342 6.355 10.984 1 95.5 19 VAL B C 1
ATOM 583 O O . VAL B 1 19 ? -3.898 5.703 11.875 1 95.5 19 VAL B O 1
ATOM 586 N N . LEU B 1 20 ? -2.281 5.902 10.359 1 95.12 20 LEU B N 1
ATOM 587 C CA . LEU B 1 20 ? -1.732 4.57 10.594 1 95.12 20 LEU B CA 1
ATOM 588 C C . LEU B 1 20 ? -1.162 4.461 12.008 1 95.12 20 LEU B C 1
ATOM 590 O O . LEU B 1 20 ? -1.34 3.439 12.672 1 95.12 20 LEU B O 1
ATOM 594 N N . ALA B 1 21 ? -0.546 5.625 12.453 1 95.44 21 ALA B N 1
ATOM 595 C CA . ALA B 1 21 ? 0.041 5.641 13.789 1 95.44 21 ALA B CA 1
ATOM 596 C C . ALA B 1 21 ? -1.033 5.488 14.867 1 95.44 21 ALA B C 1
ATOM 598 O O . ALA B 1 21 ? -0.801 4.859 15.898 1 95.44 21 ALA B O 1
ATOM 599 N N . ASN B 1 22 ? -2.15 6.043 14.586 1 94 22 ASN B N 1
ATOM 600 C CA . ASN B 1 22 ? -3.27 5.941 15.516 1 94 22 ASN B CA 1
ATOM 601 C C . ASN B 1 22 ? -3.734 4.496 15.68 1 94 22 ASN B C 1
ATOM 603 O O . ASN B 1 22 ? -4.406 4.164 16.656 1 94 22 ASN B O 1
ATOM 607 N N . HIS B 1 23 ? -3.299 3.645 14.773 1 91.12 23 HIS B N 1
ATOM 608 C CA . HIS B 1 23 ? -3.629 2.225 14.82 1 91.12 23 HIS B CA 1
ATOM 609 C C . HIS B 1 23 ? -2.404 1.384 15.156 1 91.12 23 HIS B C 1
ATOM 611 O O . HIS B 1 23 ? -2.439 0.156 15.055 1 91.12 23 HIS B O 1
ATOM 617 N N . GLY B 1 24 ? -1.228 2.123 15.383 1 93.44 24 GLY B N 1
ATOM 618 C CA . GLY B 1 24 ? -0.003 1.429 15.75 1 93.44 24 GLY B CA 1
ATOM 619 C C . GLY B 1 24 ? 0.751 0.88 14.555 1 93.44 24 GLY B C 1
ATOM 620 O O . GLY B 1 24 ? 1.566 -0.035 14.695 1 93.44 24 GLY B O 1
ATOM 621 N N . LEU B 1 25 ? 0.47 1.386 13.461 1 94 25 LEU B N 1
ATOM 622 C CA . LEU B 1 25 ? 1.105 0.9 12.234 1 94 25 LEU B CA 1
ATOM 623 C C . LEU B 1 25 ? 1.999 1.974 11.625 1 94 25 LEU B C 1
ATOM 625 O O . LEU B 1 25 ? 1.762 3.168 11.82 1 94 25 LEU B O 1
ATOM 629 N N . THR B 1 26 ? 2.932 1.492 10.898 1 95.81 26 THR B N 1
ATOM 630 C CA . THR B 1 26 ? 3.75 2.404 10.109 1 95.81 26 THR B CA 1
ATOM 631 C C . THR B 1 26 ? 3.346 2.359 8.641 1 95.81 26 THR B C 1
ATOM 633 O O . THR B 1 26 ? 2.617 1.459 8.219 1 95.81 26 THR B O 1
ATOM 636 N N . ILE B 1 27 ? 3.791 3.271 7.859 1 95.94 27 ILE B N 1
ATOM 637 C CA . ILE B 1 27 ? 3.572 3.285 6.418 1 95.94 27 ILE B CA 1
ATOM 638 C C . ILE B 1 27 ? 4.109 1.993 5.801 1 95.94 27 ILE B C 1
ATOM 640 O O . ILE B 1 27 ? 3.445 1.375 4.965 1 95.94 27 ILE B O 1
ATOM 644 N N . SER B 1 28 ? 5.277 1.562 6.238 1 95.81 28 SER B N 1
ATOM 645 C CA . SER B 1 28 ? 5.887 0.337 5.73 1 95.81 28 SER B CA 1
ATOM 646 C C . SER B 1 28 ? 5.023 -0.881 6.043 1 95.81 28 SER B C 1
ATOM 648 O O . SER B 1 28 ? 4.898 -1.788 5.215 1 95.81 28 SER B O 1
ATOM 650 N N . ASP B 1 29 ? 4.504 -0.925 7.234 1 94.06 29 ASP B N 1
ATOM 651 C CA . ASP B 1 29 ? 3.609 -2.014 7.617 1 94.06 29 ASP B CA 1
ATOM 652 C C . ASP B 1 29 ? 2.406 -2.088 6.68 1 94.06 29 ASP B C 1
ATOM 654 O O . ASP B 1 29 ? 2.078 -3.16 6.168 1 94.06 29 ASP B O 1
ATOM 658 N N . PHE B 1 30 ? 1.771 -0.961 6.559 1 94.31 30 PHE B N 1
ATOM 659 C CA . PHE B 1 30 ? 0.557 -0.865 5.758 1 94.31 30 PHE B CA 1
ATOM 660 C C . PHE B 1 30 ? 0.832 -1.249 4.309 1 94.31 30 PHE B C 1
ATOM 662 O O . PHE B 1 30 ? 0.083 -2.027 3.713 1 94.31 30 PHE B O 1
ATOM 669 N N . MET B 1 31 ? 1.859 -0.75 3.74 1 94.94 31 MET B N 1
ATOM 670 C CA . MET 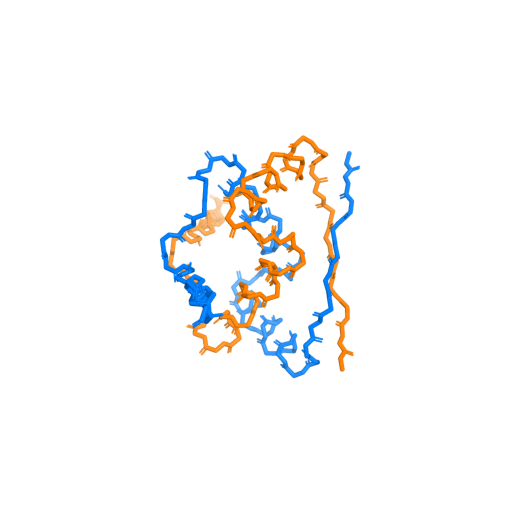B 1 31 ? 2.197 -1.042 2.35 1 94.94 31 MET B CA 1
ATOM 67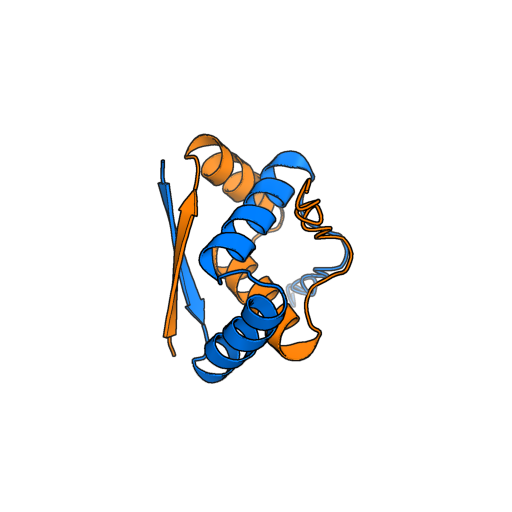1 C C . MET B 1 31 ? 2.482 -2.527 2.16 1 94.94 31 MET B C 1
ATOM 673 O O . MET B 1 31 ? 1.992 -3.143 1.211 1 94.94 31 MET B O 1
ATOM 677 N N . ARG B 1 32 ? 3.199 -3.041 3.029 1 94.62 32 ARG B N 1
ATOM 678 C CA . ARG B 1 32 ? 3.516 -4.465 2.973 1 94.62 32 ARG B CA 1
ATOM 679 C C . ARG B 1 32 ? 2.254 -5.312 3.084 1 94.62 32 ARG B C 1
ATOM 681 O O . ARG B 1 32 ? 2.092 -6.293 2.354 1 94.62 32 ARG B O 1
ATOM 688 N N . MET B 1 33 ? 1.471 -4.926 3.996 1 92.69 33 MET B N 1
ATOM 689 C CA . MET B 1 33 ? 0.247 -5.691 4.219 1 92.69 33 MET B CA 1
ATOM 690 C C . MET B 1 33 ? -0.662 -5.633 2.996 1 92.69 33 MET B C 1
ATOM 692 O O . MET B 1 33 ? -1.228 -6.648 2.586 1 92.69 33 MET B O 1
ATOM 696 N N . THR B 1 34 ? -0.773 -4.445 2.473 1 92.44 34 THR B N 1
ATOM 697 C CA . THR B 1 34 ? -1.67 -4.254 1.339 1 92.44 34 THR B CA 1
ATOM 698 C C . THR B 1 34 ? -1.142 -4.98 0.105 1 92.44 34 THR B C 1
ATOM 700 O O . THR B 1 34 ? -1.904 -5.633 -0.613 1 92.44 34 THR B O 1
ATOM 703 N N . LEU B 1 35 ? 0.15 -4.945 -0.141 1 94.81 35 LEU B N 1
ATOM 704 C CA . LEU B 1 35 ? 0.724 -5.637 -1.29 1 94.81 35 LEU B CA 1
ATOM 705 C C . LEU B 1 35 ? 0.633 -7.152 -1.114 1 94.81 35 LEU B C 1
ATOM 707 O O . LEU B 1 35 ? 0.447 -7.883 -2.088 1 94.81 35 LEU B O 1
ATOM 711 N N . THR B 1 36 ? 0.798 -7.645 0.139 1 94.69 36 THR B N 1
ATOM 712 C CA . THR B 1 36 ? 0.65 -9.07 0.425 1 94.69 36 THR B CA 1
ATOM 713 C C . THR B 1 36 ? -0.774 -9.531 0.135 1 94.69 36 THR B C 1
ATOM 715 O O . THR B 1 36 ? -0.979 -10.617 -0.418 1 94.69 36 THR B O 1
ATOM 718 N N . THR B 1 37 ? -1.672 -8.664 0.489 1 91.69 37 THR B N 1
ATOM 719 C CA . THR B 1 37 ? -3.068 -8.984 0.217 1 91.69 37 THR B CA 1
ATOM 720 C C . THR B 1 37 ? -3.326 -9.047 -1.286 1 91.69 37 THR B C 1
ATOM 722 O O . THR B 1 37 ? -4.008 -9.961 -1.766 1 91.69 37 THR B O 1
ATOM 725 N N . VAL B 1 38 ? -2.84 -8.125 -2.021 1 93.38 38 VAL B N 1
ATOM 726 C CA . VAL B 1 38 ? -2.99 -8.078 -3.471 1 93.38 38 VAL B CA 1
ATOM 727 C C . VAL B 1 38 ? -2.379 -9.336 -4.09 1 93.38 38 VAL B C 1
ATOM 729 O O . VAL B 1 38 ? -2.953 -9.922 -5.012 1 93.38 38 VAL B O 1
ATOM 732 N N . ALA B 1 39 ? -1.255 -9.766 -3.57 1 95.5 39 ALA B N 1
ATOM 733 C CA . ALA B 1 39 ? -0.564 -10.938 -4.09 1 95.5 39 ALA B CA 1
ATOM 734 C C . ALA B 1 39 ? -1.395 -12.203 -3.869 1 95.5 39 ALA B C 1
ATOM 736 O O . ALA B 1 39 ? -1.431 -13.086 -4.73 1 95.5 39 ALA B O 1
ATOM 737 N N . HIS B 1 40 ? -2.146 -12.219 -2.779 1 93.62 40 HIS B N 1
ATOM 738 C CA . HIS B 1 40 ? -2.871 -13.43 -2.412 1 93.62 40 HIS B CA 1
ATOM 739 C C . HIS B 1 40 ? -4.32 -13.375 -2.883 1 93.62 40 HIS B C 1
ATOM 741 O O . HIS B 1 40 ? -4.852 -14.359 -3.402 1 93.62 40 HIS B O 1
ATOM 747 N N . ASP B 1 41 ? -4.891 -12.148 -2.729 1 90.94 41 ASP B N 1
ATOM 748 C CA . ASP B 1 41 ? -6.336 -12.062 -2.916 1 90.94 41 ASP B CA 1
ATOM 749 C C . ASP B 1 41 ? -6.68 -11.281 -4.184 1 90.94 41 ASP B C 1
ATOM 751 O O . ASP B 1 41 ? -7.824 -11.305 -4.641 1 90.94 41 ASP B O 1
ATOM 755 N N . GLY B 1 42 ? -5.762 -10.625 -4.742 1 89.69 42 GLY B N 1
ATOM 756 C CA . GLY B 1 42 ? -6.02 -9.781 -5.895 1 89.69 42 GLY B CA 1
ATOM 757 C C . GLY B 1 42 ? -6.398 -8.359 -5.523 1 89.69 42 GLY B C 1
ATOM 758 O O . GLY B 1 42 ? -6.254 -7.953 -4.367 1 89.69 42 GLY B O 1
ATOM 759 N N . LEU B 1 43 ? -6.707 -7.5 -6.496 1 83.69 43 LEU B N 1
ATOM 760 C CA . LEU B 1 43 ? -7.023 -6.09 -6.297 1 83.69 43 LEU B CA 1
ATOM 761 C C . LEU B 1 43 ? -8.398 -5.926 -5.664 1 83.69 43 LEU B C 1
ATOM 763 O O . LEU B 1 43 ? -9.383 -6.504 -6.145 1 83.69 43 LEU B O 1
ATOM 767 N N . PRO B 1 44 ? -8.438 -5.285 -4.465 1 71.94 44 PRO B N 1
ATOM 768 C CA . PRO B 1 44 ? -9.742 -5.055 -3.842 1 71.94 44 PRO B CA 1
ATOM 769 C C . PRO B 1 44 ? -10.672 -4.219 -4.719 1 71.94 44 PRO B C 1
ATOM 771 O O . PRO B 1 44 ? -10.219 -3.338 -5.449 1 71.94 44 PRO B O 1
ATOM 774 N N . LYS B 1 45 ? -11.828 -4.602 -4.871 1 62.19 45 LYS B N 1
ATOM 775 C CA . LYS B 1 45 ? -12.859 -3.996 -5.707 1 62.19 45 LYS B CA 1
ATOM 776 C C . LYS B 1 45 ? -12.969 -2.496 -5.449 1 62.19 45 LYS B C 1
ATOM 778 O O . LYS B 1 45 ? -13.305 -1.729 -6.352 1 62.19 45 LYS B O 1
ATOM 783 N N . TYR B 1 46 ? -12.812 -2.068 -4.258 1 54.47 46 TYR B N 1
ATOM 784 C CA . TYR B 1 46 ? -13.023 -0.659 -3.947 1 54.47 46 TYR B CA 1
ATOM 785 C C . TYR B 1 46 ? -12.008 0.218 -4.672 1 54.47 46 TYR B C 1
ATOM 787 O O . TYR B 1 46 ? -12.18 1.436 -4.758 1 54.47 46 TYR B O 1
ATOM 795 N N . TYR B 1 47 ? -10.859 -0.264 -4.957 1 56.41 47 TYR B N 1
ATOM 796 C CA . TYR B 1 47 ? -9.938 0.552 -5.738 1 56.41 47 TYR B CA 1
ATOM 797 C C . TYR B 1 47 ? -10.453 0.75 -7.16 1 56.41 47 TYR B C 1
ATOM 799 O O . TYR B 1 47 ? -10.195 -0.076 -8.039 1 56.41 47 TYR B O 1
ATOM 807 N N . SER B 1 48 ? -11.719 0.993 -7.227 1 49.06 48 SER B N 1
ATOM 808 C CA . SER B 1 48 ? -12.227 1.385 -8.539 1 49.06 48 SER B CA 1
ATOM 809 C C . SER B 1 48 ? -11.227 2.256 -9.281 1 49.06 48 SER B C 1
ATOM 811 O O . SER B 1 48 ? -11.039 3.428 -8.953 1 49.06 48 SER B O 1
ATOM 813 N N . ILE B 1 49 ? -10.094 1.722 -9.555 1 46.47 49 ILE B N 1
ATOM 814 C CA . ILE B 1 49 ? -9.344 2.506 -10.523 1 46.47 49 ILE B CA 1
ATOM 815 C C . ILE B 1 49 ? -10.297 3.156 -11.516 1 46.47 49 ILE B C 1
ATOM 817 O O . ILE B 1 49 ? -11.164 2.488 -12.086 1 46.47 49 ILE B O 1
ATOM 821 N N . PRO B 1 50 ? -10.641 4.391 -11.195 1 42.84 50 PRO B N 1
ATOM 822 C CA . PRO B 1 50 ? -11.469 4.91 -12.289 1 42.84 50 PRO B CA 1
ATOM 823 C C . PRO B 1 50 ? -11.133 4.266 -13.633 1 42.84 50 PRO B C 1
ATOM 825 O O . PRO B 1 50 ? -9.953 4.074 -13.953 1 42.84 50 PRO B O 1
ATOM 828 N N . ASN B 1 51 ? -11.859 3.23 -14.062 1 39.62 51 ASN B N 1
ATOM 829 C CA . ASN B 1 51 ? -11.734 2.844 -15.461 1 39.62 51 ASN B CA 1
ATOM 830 C C . ASN B 1 51 ? -11.242 4.004 -16.312 1 39.62 51 ASN B C 1
ATOM 832 O O . ASN B 1 51 ? -11.703 5.137 -16.172 1 39.62 51 ASN B O 1
ATOM 836 N N . ARG B 1 52 ? -9.969 4.121 -16.578 1 36.06 52 ARG B N 1
ATOM 837 C CA . ARG B 1 52 ? -9.719 5.008 -17.703 1 36.06 52 ARG B CA 1
ATOM 838 C C . ARG B 1 52 ? -10.883 4.98 -18.688 1 36.06 52 ARG B C 1
ATOM 840 O O . ARG B 1 52 ? -11.141 3.961 -19.328 1 36.06 52 ARG B O 1
ATOM 847 N N . GLN B 1 53 ? -12.016 5.375 -18.5 1 36.62 53 GLN B N 1
ATOM 848 C CA . GLN B 1 53 ? -12.773 5.688 -19.703 1 36.62 53 GLN B CA 1
ATOM 849 C C . GLN B 1 53 ? -11.867 6.23 -20.797 1 36.62 53 GLN B C 1
ATOM 851 O O . GLN B 1 53 ? -11.211 7.258 -20.609 1 36.62 53 GLN B O 1
ATOM 856 N N . LEU B 1 54 ? -11.016 5.457 -21.406 1 33.56 54 LEU B N 1
ATOM 857 C CA . LEU B 1 54 ? -10.586 5.719 -22.766 1 33.56 54 LEU B CA 1
ATOM 858 C C . LEU B 1 54 ? -11.656 6.496 -23.531 1 33.56 54 LEU B C 1
ATOM 860 O O . LEU B 1 54 ? -12.781 6.012 -23.703 1 33.56 54 LEU B O 1
ATOM 864 N N . LYS B 1 55 ? -12.031 7.664 -23.078 1 29.55 55 LYS B N 1
ATOM 865 C CA . LYS B 1 55 ? -12.75 8.438 -24.078 1 29.55 55 LYS B CA 1
ATOM 866 C C . LYS B 1 55 ? -12.109 8.266 -25.469 1 29.55 55 LYS B C 1
ATOM 868 O O . LYS B 1 55 ? -10.938 8.594 -25.656 1 29.55 55 LYS B O 1
ATOM 873 N N . ASN B 1 56 ? -12.43 7.203 -26.219 1 22.94 56 ASN B N 1
ATOM 874 C CA . ASN B 1 56 ? -12.539 7.492 -27.641 1 22.94 56 ASN B CA 1
ATOM 875 C C . ASN B 1 56 ? -13.336 8.766 -27.891 1 22.94 56 ASN B C 1
ATOM 877 O O . ASN B 1 56 ? -14.359 9 -27.25 1 22.94 56 ASN B O 1
#

Organism: Ligilactobacillus salivarius (strain UCC118) (NCBI:txid362948)

pLDDT: mean 83.07, std 21.98, range [22.94, 97.62]

Secondary structure (DSSP, 8-state):
-EEEEEEE-HHHHHHHHHHHHTTT--HHHHHHHHHHHHHHH---TT----------/-EEEEEEE-HHHHHHHHHHHHTTT--HHHHHHHHHHHHHHH-S-TT----------

InterPro domains:
  IPR007337 RelB antitoxin/Antitoxin DinJ [PF04221] (1-44)
  IPR013321 Arc-type ribbon-helix-helix [G3DSA:1.10.1220.10] (1-45)
  IPR026262 Antitoxin DinJ [PIRSF003108] (3-53)

Sequence (112 aa):
MARIEARIDGTIKSKAKDVLANHGLTISDFMRMTLTTVAHDGLPKYYSIPNRQLKNMARIEARIDGTIKSKAKDVLANHGLTISDFMRMTLTTVAHDGLPKYYSIPNRQLKN

Nearest PDB structures (foldseek):
  4ml0-assembly2_E  TM=9.499E-01  e=4.128E-03  Escherichia coli B str. REL606
  4fxe-assembly1_A-2  TM=8.370E-01  e=1.600E-01  Escherichia coli K-12
  1mnt-assembly1_B  TM=5.434E-01  e=8.416E+00  Lederbergvirus P22
  4ml0-assembly2_E  TM=9.522E-01  e=4.128E-03  Escherichia coli B str. REL606
  4fxe-assembly1_A-2  TM=8.386E-01  e=1.600E-01  Escherichia coli K-12

Solvent-accessible surface area (backbone atoms only — not comparable to full-atom values): 6388 Å² total; per-residue (Å²): 109,36,79,47,62,32,74,37,52,42,68,41,52,52,43,22,41,52,52,33,43,76,72,76,36,48,65,36,54,51,50,40,51,51,40,46,41,26,39,75,74,40,80,63,76,82,66,60,61,70,69,73,71,70,77,122,109,37,79,46,61,32,73,36,54,42,68,41,51,53,42,21,41,53,53,33,44,76,71,74,38,49,65,38,54,51,50,39,50,53,42,46,42,26,39,74,73,38,81,62,75,83,65,58,60,71,68,74,71,71,74,122